Protein AF-A0A328XQJ9-F1 (afdb_monomer_lite)

Radius of gyration: 35.22 Å; chains: 1; bounding box: 77×56×120 Å

pLDDT: mean 80.76, std 17.58, range [35.03, 97.12]

Secondary structure (DSSP, 8-state):
--------PPPPHHHHHHHHHHHHHHHHHHHHHHHHHHHHHHHHHHHHHHHHHHHHHHHHHHHHHHHT---TTSEEEEE-TTSSSEEEEETTTTEEEEEEEE-TT-S-SB--EETTGGG-TTEEEEEEEETT-SS-EEEEEE-HHHHHHGGG----------------------TT---TT--

Sequence (183 aa):
MRSSGQRQSGFSLVELMVAMVIGLVIILGAGQLFLNGFQSFRQVEALGNKQAALTFVSDVVVREMRRGEFDMDRYELKDAEDGESCTLFDTVDDQPIVDGLSDESGCSGKLDVTENADSVDGLYRVTLSLQGEASAFEFYAMNRTAAVGGAASTGTGTGTGTGTGTDVLDCTGKKSERPAGCK

Organism: NCBI:txid284577

InterPro domains:
  IPR012902 Prokaryotic N-terminal methylation site [PF07963] (7-30)
  IPR012902 Prokaryotic N-terminal methylation site [PS00409] (9-29)
  IPR012902 Prokaryotic N-terminal methylation site [TIGR02532] (8-30)

Foldseek 3Di:
DDDPPDPDDDDDPVNVVVVVVVVVVVVVVVVVVVVVVVVVVVVVVLVVQVVVQVVQVCVVQLVCLQQVNDDQPQWAWDQDPVNQWTFIAGPVVRDTRGIFWADPVGRGGTFDKDACPPVQHSKIWGWTHGRPDPDIDIDIHGHNCSVVCVVPDDDPDPDPDDDDDDDDDDQPDDDPDGDPPDD

Structure (mmCIF, N/CA/C/O backbone):
data_AF-A0A328XQJ9-F1
#
_entry.id   AF-A0A328XQJ9-F1
#
loop_
_atom_site.group_PDB
_atom_site.id
_atom_site.type_symbol
_atom_site.label_atom_id
_atom_site.label_alt_id
_atom_site.label_comp_id
_atom_site.label_asym_id
_atom_site.label_entity_id
_atom_site.label_seq_id
_atom_site.pdbx_PDB_ins_code
_atom_site.Cartn_x
_atom_site.Cartn_y
_atom_site.Cartn_z
_atom_site.occupancy
_atom_site.B_iso_or_equiv
_atom_site.auth_seq_id
_atom_site.auth_comp_id
_atom_site.auth_asym_id
_atom_site.auth_atom_id
_atom_site.pdbx_PDB_model_num
ATOM 1 N N . MET A 1 1 ? -30.241 40.533 65.288 1.00 52.62 1 MET A N 1
ATOM 2 C CA . MET A 1 1 ? -30.475 40.274 63.848 1.00 52.62 1 MET A CA 1
ATOM 3 C C . MET A 1 1 ? -30.877 38.813 63.698 1.00 52.62 1 MET A C 1
ATOM 5 O O . MET A 1 1 ? -30.223 37.963 64.284 1.00 52.62 1 MET A O 1
ATOM 9 N N . ARG A 1 2 ? -32.027 38.539 63.069 1.00 58.06 2 ARG A N 1
ATOM 10 C CA . ARG A 1 2 ? -32.668 37.212 63.032 1.00 58.06 2 ARG A CA 1
ATOM 11 C C . ARG A 1 2 ? -31.883 36.263 62.120 1.00 58.06 2 ARG A C 1
ATOM 13 O O . ARG A 1 2 ? -31.757 36.544 60.936 1.00 58.06 2 ARG A O 1
ATOM 20 N N . SER A 1 3 ? -31.402 35.149 62.670 1.00 63.41 3 SER A N 1
ATOM 21 C CA . SER A 1 3 ? -30.914 34.014 61.883 1.00 63.41 3 SER A CA 1
ATOM 22 C C . SER A 1 3 ? -32.123 33.309 61.270 1.00 63.41 3 SER A C 1
ATOM 24 O O . SER A 1 3 ? -32.914 32.672 61.966 1.00 63.41 3 SER A O 1
ATOM 26 N N . SER A 1 4 ? -32.329 33.509 59.972 1.00 62.66 4 SER A N 1
ATOM 27 C CA . SER A 1 4 ? -33.266 32.736 59.167 1.00 62.66 4 SER A CA 1
ATOM 28 C C . SER A 1 4 ? -32.722 31.316 59.024 1.00 62.66 4 SER A C 1
ATOM 30 O O . SER A 1 4 ? -31.833 31.075 58.209 1.00 62.66 4 SER A O 1
ATOM 32 N N . GLY A 1 5 ? -33.239 30.385 59.828 1.00 64.00 5 GLY A N 1
ATOM 33 C CA . GLY A 1 5 ? -32.954 28.961 59.684 1.00 64.00 5 GLY A CA 1
ATOM 34 C C . GLY A 1 5 ? -33.390 28.481 58.301 1.00 64.00 5 GLY A C 1
ATOM 35 O O . GLY A 1 5 ? -34.585 28.396 58.015 1.00 64.00 5 GLY A O 1
ATOM 36 N N . GLN A 1 6 ? -32.419 28.206 57.432 1.00 68.81 6 GLN A N 1
ATOM 37 C CA . GLN A 1 6 ? -32.655 27.560 56.148 1.00 68.81 6 GLN A CA 1
ATOM 38 C C . GLN A 1 6 ? -33.231 26.169 56.420 1.00 68.81 6 GLN A C 1
ATOM 40 O O . GLN A 1 6 ? -32.578 25.312 57.011 1.00 68.81 6 GLN A O 1
ATOM 45 N N . ARG A 1 7 ? -34.489 25.959 56.025 1.00 66.69 7 ARG A N 1
ATOM 46 C CA . ARG A 1 7 ? -35.129 24.643 56.062 1.00 66.69 7 ARG A CA 1
ATOM 47 C C . ARG A 1 7 ? -34.363 23.730 55.105 1.00 66.69 7 ARG A C 1
ATOM 49 O O . ARG A 1 7 ? -34.401 23.954 53.898 1.00 66.69 7 ARG A O 1
ATOM 56 N N . GLN A 1 8 ? -33.664 22.728 55.635 1.00 67.31 8 GLN A N 1
ATOM 57 C CA . GLN A 1 8 ? -33.112 21.644 54.824 1.00 67.31 8 GLN A CA 1
ATOM 58 C C . GLN A 1 8 ? -34.282 20.900 54.173 1.00 67.31 8 GLN A C 1
ATOM 60 O O . GLN A 1 8 ? -35.064 20.241 54.857 1.00 67.31 8 GLN A O 1
ATOM 65 N N . SER A 1 9 ? -34.436 21.052 52.858 1.00 70.31 9 SER A N 1
ATOM 66 C CA . SER A 1 9 ? -35.302 20.180 52.068 1.00 70.31 9 SER A CA 1
ATOM 67 C C . SER A 1 9 ? -34.517 18.899 51.781 1.00 70.31 9 SER A C 1
ATOM 69 O O . SER A 1 9 ? -33.428 18.940 51.214 1.00 70.31 9 SER A O 1
ATOM 71 N N . GLY A 1 10 ? -35.013 17.769 52.286 1.00 71.12 10 GLY A N 1
ATOM 72 C CA . GLY A 1 10 ? -34.450 16.453 51.994 1.00 71.12 10 GLY A CA 1
ATOM 73 C C . GLY A 1 10 ? -34.823 16.027 50.577 1.00 71.12 10 GLY A C 1
ATOM 74 O O . GLY A 1 10 ? -35.947 16.262 50.139 1.00 71.12 10 GLY A O 1
ATOM 75 N N . PHE A 1 11 ? -33.877 15.412 49.875 1.00 72.50 11 PHE A N 1
ATOM 76 C CA . PHE A 1 11 ? -34.075 14.868 48.533 1.00 72.50 11 PHE A CA 1
ATOM 77 C C . PHE A 1 11 ? -35.108 13.733 48.573 1.00 72.50 11 PHE A C 1
ATOM 79 O O . PHE A 1 11 ? -35.065 12.883 49.469 1.00 72.50 11 PHE A O 1
ATOM 86 N N . SER A 1 12 ? -36.040 13.705 47.620 1.00 86.69 12 SER A N 1
ATOM 87 C CA . SER A 1 12 ? -37.000 12.600 47.516 1.00 86.69 12 SER A CA 1
ATOM 88 C C . SER A 1 12 ? -36.292 11.325 47.037 1.00 86.69 12 SER A C 1
ATOM 90 O O . SER A 1 12 ? -35.414 11.374 46.177 1.00 86.69 12 SER A O 1
ATOM 92 N N . LEU A 1 13 ? -36.690 10.152 47.549 1.00 89.75 13 LEU A N 1
ATOM 93 C CA . LEU A 1 13 ? -36.148 8.853 47.111 1.00 89.75 13 LEU A CA 1
ATOM 94 C C . LEU A 1 13 ? -36.307 8.665 45.592 1.00 89.75 13 LEU A C 1
ATOM 96 O O . LEU A 1 13 ? -35.404 8.172 44.920 1.00 89.75 13 LEU A O 1
ATOM 100 N N . VAL A 1 14 ? -37.430 9.138 45.045 1.00 92.94 14 VAL A N 1
ATOM 101 C CA . VAL A 1 14 ? -37.719 9.105 43.604 1.00 92.94 14 VAL A CA 1
ATOM 102 C C . VAL A 1 14 ? -36.748 9.990 42.822 1.00 92.94 14 VAL A C 1
ATOM 104 O O . VAL A 1 14 ? -36.309 9.623 41.738 1.00 92.94 14 VAL A O 1
ATOM 107 N N . GLU A 1 15 ? -36.369 11.133 43.380 1.00 91.81 15 GLU A N 1
ATOM 108 C CA . GLU A 1 15 ? -35.459 12.093 42.754 1.00 91.81 15 GLU A CA 1
ATOM 109 C C . GLU A 1 15 ? -34.045 11.500 42.634 1.00 91.81 15 GLU A C 1
ATOM 111 O O . GLU A 1 15 ? -33.386 11.647 41.604 1.00 91.81 15 GLU A O 1
ATOM 116 N N . LEU A 1 16 ? -33.616 10.726 43.641 1.00 90.31 16 LEU A N 1
ATOM 117 C CA . LEU A 1 16 ? -32.344 9.995 43.612 1.00 90.31 16 LEU A CA 1
ATOM 118 C C . LEU A 1 16 ? -32.370 8.857 42.586 1.00 90.31 16 LEU A C 1
ATOM 120 O O . LEU A 1 16 ? -31.410 8.679 41.837 1.00 90.31 16 LEU A O 1
ATOM 124 N N . MET A 1 17 ? -33.479 8.117 42.506 1.00 94.94 17 MET A N 1
ATOM 125 C CA . MET A 1 17 ? -33.645 7.063 41.502 1.00 94.94 17 MET A CA 1
ATOM 126 C C . MET A 1 17 ? -33.576 7.623 40.080 1.00 94.94 17 MET A C 1
ATOM 128 O O . MET A 1 17 ? -32.860 7.078 39.243 1.00 94.94 17 MET A O 1
ATOM 132 N N . VAL A 1 18 ? -34.262 8.739 39.814 1.00 95.69 18 VAL A N 1
ATOM 133 C CA . VAL A 1 18 ? -34.236 9.396 38.501 1.00 95.69 18 VAL A CA 1
ATOM 134 C C . VAL A 1 18 ? -32.826 9.884 38.164 1.00 95.69 18 VAL A C 1
ATOM 136 O O . VAL A 1 18 ? -32.354 9.633 37.057 1.00 95.69 18 VAL A O 1
ATOM 139 N N . ALA A 1 19 ? -32.116 10.503 39.111 1.00 95.81 19 ALA A N 1
ATOM 140 C CA . ALA A 1 19 ? -30.741 10.952 38.896 1.00 95.81 19 ALA A CA 1
ATOM 141 C C . ALA A 1 19 ? -29.796 9.792 38.529 1.00 95.81 19 ALA A C 1
ATOM 143 O O . ALA A 1 19 ? -28.997 9.913 37.598 1.00 95.81 19 ALA A O 1
ATOM 144 N N . MET A 1 20 ? -29.919 8.646 39.208 1.00 93.88 20 MET A N 1
ATOM 145 C CA . MET A 1 20 ? -29.116 7.456 38.916 1.00 93.88 20 MET A CA 1
ATOM 146 C C . MET A 1 20 ? -29.443 6.866 37.539 1.00 93.88 20 MET A C 1
ATOM 148 O O . MET A 1 20 ? -28.533 6.526 36.784 1.00 93.88 20 MET A O 1
ATOM 152 N N . VAL A 1 21 ? -30.730 6.783 37.188 1.00 97.00 21 VAL A N 1
ATOM 153 C CA . VAL A 1 21 ? -31.175 6.285 35.878 1.00 97.00 21 VAL A CA 1
ATOM 154 C C . VAL A 1 21 ? -30.657 7.182 34.754 1.00 97.00 21 VAL A C 1
ATOM 156 O O . VAL A 1 21 ? -30.091 6.675 33.789 1.00 97.00 21 VAL A O 1
ATOM 159 N N . ILE A 1 22 ? -30.777 8.506 34.893 1.00 96.88 22 ILE A N 1
ATOM 160 C CA . ILE A 1 22 ? -30.261 9.458 33.899 1.00 96.88 22 ILE A CA 1
ATOM 161 C C . ILE A 1 22 ? -28.738 9.328 33.769 1.00 96.88 22 ILE A C 1
ATOM 163 O O . ILE A 1 22 ? -28.226 9.275 32.652 1.00 96.88 22 ILE A O 1
ATOM 167 N N . GLY A 1 23 ? -28.013 9.212 34.887 1.00 97.12 23 GLY A N 1
ATOM 168 C CA . GLY A 1 23 ? -26.564 9.003 34.875 1.00 97.12 23 GLY A CA 1
ATOM 169 C C . GLY A 1 23 ? -26.152 7.737 34.117 1.00 97.12 23 GLY A C 1
ATOM 170 O O . GLY A 1 23 ? -25.261 7.790 33.269 1.00 97.12 23 GLY A O 1
ATOM 171 N N . LEU A 1 24 ? -26.838 6.616 34.358 1.00 96.25 24 LEU A N 1
ATOM 172 C CA . LEU A 1 24 ? -26.582 5.353 33.656 1.00 96.25 24 LEU A CA 1
ATOM 173 C C . LEU A 1 24 ? -26.859 5.458 32.151 1.00 96.25 24 LEU A C 1
ATOM 175 O O . LEU A 1 24 ? -26.058 4.981 31.348 1.00 96.25 24 LEU A O 1
ATOM 179 N N . VAL A 1 25 ? -27.954 6.114 31.758 1.00 97.00 25 VAL A N 1
ATOM 180 C CA . VAL A 1 25 ? -28.301 6.315 30.342 1.00 97.00 25 VAL A CA 1
ATOM 181 C C . VAL A 1 25 ? -27.238 7.148 29.624 1.00 97.00 25 VAL A C 1
ATOM 183 O O . VAL A 1 25 ? -26.821 6.783 28.525 1.00 97.00 25 VAL A O 1
ATOM 186 N N . ILE A 1 26 ? -26.754 8.230 30.244 1.00 97.12 26 ILE A N 1
ATOM 187 C CA . ILE A 1 26 ? -25.711 9.083 29.653 1.00 97.12 26 ILE A CA 1
ATOM 188 C C . ILE A 1 26 ? -24.405 8.303 29.471 1.00 97.12 26 ILE A C 1
ATOM 190 O O . ILE A 1 26 ? -23.806 8.371 28.399 1.00 97.12 26 ILE A O 1
ATOM 194 N N . ILE A 1 27 ? -23.976 7.540 30.483 1.00 96.56 27 ILE A N 1
ATOM 195 C CA . ILE A 1 27 ? -22.741 6.744 30.409 1.00 96.56 27 ILE A CA 1
ATOM 196 C C . ILE A 1 27 ? -22.833 5.701 29.289 1.00 96.56 27 ILE A C 1
ATOM 198 O O . ILE A 1 27 ? -21.884 5.547 28.522 1.00 96.56 27 ILE A O 1
ATOM 202 N N . LEU A 1 28 ? -23.976 5.021 29.147 1.00 95.56 28 LEU A N 1
ATOM 203 C CA . LEU A 1 28 ? -24.189 4.057 28.065 1.00 95.56 28 LEU A CA 1
ATOM 204 C C . LEU A 1 28 ? -24.170 4.725 26.684 1.00 95.56 28 LEU A C 1
ATOM 206 O O . LEU A 1 28 ? -23.514 4.220 25.774 1.00 95.56 28 LEU A O 1
ATOM 210 N N . GLY A 1 29 ? -24.835 5.874 26.536 1.00 94.94 29 GLY A N 1
ATOM 211 C CA . GLY A 1 29 ? -24.831 6.637 25.285 1.00 94.94 29 GLY A CA 1
ATOM 212 C C . GLY A 1 29 ? -23.429 7.108 24.889 1.00 94.94 29 GLY A C 1
ATOM 213 O O . GLY A 1 29 ? -23.000 6.907 23.753 1.00 94.94 29 GLY A O 1
ATOM 214 N N . ALA A 1 30 ? -22.676 7.670 25.839 1.00 94.81 30 ALA A N 1
ATOM 215 C CA . ALA A 1 30 ? -21.297 8.099 25.614 1.00 94.81 30 ALA A CA 1
ATOM 216 C C . ALA A 1 30 ? -20.359 6.915 25.322 1.00 94.81 30 ALA A C 1
ATOM 218 O O . ALA A 1 30 ? -19.482 7.025 24.467 1.00 94.81 30 ALA A O 1
ATOM 219 N N . GLY A 1 31 ? -20.567 5.770 25.981 1.00 93.25 31 GLY A N 1
ATOM 220 C CA . GLY A 1 31 ? -19.796 4.550 25.748 1.00 93.25 31 GLY A CA 1
ATOM 221 C C . GLY A 1 31 ? -19.931 4.033 24.316 1.00 93.25 31 GLY A C 1
ATOM 222 O O . GLY A 1 31 ? -18.928 3.695 23.691 1.00 93.25 31 GLY A O 1
ATOM 223 N N . GLN A 1 32 ? -21.145 4.039 23.755 1.00 89.94 32 GLN A N 1
ATOM 224 C CA . GLN A 1 32 ? -21.358 3.656 22.355 1.00 89.94 32 GLN A CA 1
ATOM 225 C C . GLN A 1 32 ? -20.652 4.605 21.384 1.00 89.94 32 GLN A C 1
ATOM 227 O O . GLN A 1 32 ? -19.996 4.145 20.450 1.00 89.94 32 GLN A O 1
ATOM 232 N N . LEU A 1 33 ? -20.745 5.918 21.620 1.00 90.75 33 LEU A N 1
ATOM 233 C CA . LEU A 1 33 ? -20.071 6.913 20.786 1.00 90.75 33 LEU A CA 1
ATOM 234 C C . LEU A 1 33 ? -18.548 6.737 20.818 1.00 90.75 33 LEU A C 1
ATOM 236 O O . LEU A 1 33 ? -17.892 6.799 19.782 1.00 90.75 33 LEU A O 1
ATOM 240 N N . PHE A 1 34 ? -17.994 6.476 21.999 1.00 92.50 34 PHE A N 1
ATOM 241 C CA . PHE A 1 34 ? -16.565 6.261 22.190 1.00 92.50 34 PHE A CA 1
ATOM 242 C C . PHE A 1 34 ? -16.061 4.995 21.482 1.00 92.50 34 PHE A C 1
ATOM 244 O O . PHE A 1 34 ? -15.049 5.038 20.783 1.00 92.50 34 PHE A O 1
ATOM 251 N N . LEU A 1 35 ? -16.796 3.883 21.599 1.00 88.81 35 LEU A N 1
ATOM 252 C CA . LEU A 1 35 ? -16.463 2.632 20.909 1.00 88.81 35 LEU A CA 1
ATOM 2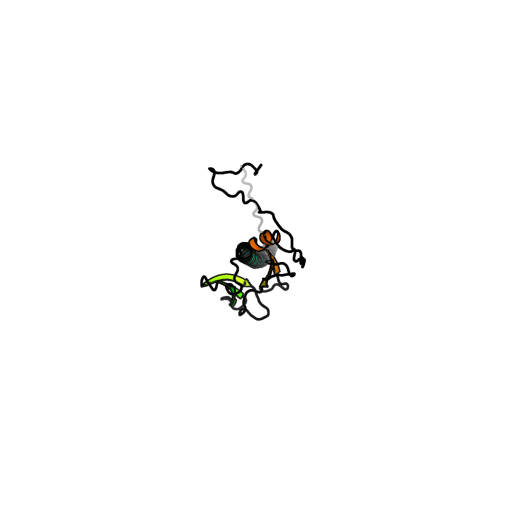53 C C . LEU A 1 35 ? -16.544 2.774 19.386 1.00 88.81 35 LEU A C 1
ATOM 255 O O . LEU A 1 35 ? -15.656 2.299 18.680 1.00 88.81 35 LEU A O 1
ATOM 259 N N . ASN A 1 36 ? -17.575 3.458 18.886 1.00 89.06 36 ASN A N 1
ATOM 260 C CA . ASN A 1 36 ? -17.715 3.743 17.461 1.00 89.06 36 ASN A CA 1
ATOM 261 C C . ASN A 1 36 ? -16.558 4.627 16.958 1.00 89.06 36 ASN A C 1
ATOM 263 O O . ASN A 1 36 ? -15.928 4.319 15.948 1.00 89.06 36 ASN A O 1
ATOM 267 N N . GLY A 1 37 ? -16.188 5.658 17.726 1.00 87.00 37 GLY A N 1
ATOM 268 C CA . GLY A 1 37 ? -15.028 6.498 17.430 1.00 87.00 37 GLY A CA 1
ATOM 269 C C . GLY A 1 37 ? -13.746 5.683 17.238 1.00 87.00 37 GLY A C 1
ATOM 270 O O . GLY A 1 37 ? -13.067 5.844 16.226 1.00 87.00 37 GLY A O 1
ATOM 271 N N . PHE A 1 38 ? -13.444 4.748 18.145 1.00 87.12 38 PHE A N 1
ATOM 272 C CA . PHE A 1 38 ? -12.264 3.884 18.009 1.00 87.12 38 PHE A CA 1
ATOM 273 C C . PHE A 1 38 ? -12.261 3.024 16.747 1.00 87.12 38 PHE A C 1
ATOM 275 O O . PHE A 1 38 ? -11.207 2.845 16.138 1.00 87.12 38 PHE A O 1
ATOM 282 N N . GLN A 1 39 ? -13.414 2.484 16.354 1.00 86.25 39 GLN A N 1
ATOM 283 C CA . GLN A 1 39 ? -13.522 1.699 15.125 1.00 86.25 39 GLN A CA 1
ATOM 284 C C . GLN A 1 39 ? -13.263 2.573 13.896 1.00 86.25 39 GLN A C 1
ATOM 286 O O . GLN A 1 39 ? -12.476 2.195 13.030 1.00 86.25 39 GLN A O 1
ATOM 291 N N . SER A 1 40 ? -13.848 3.773 13.866 1.00 86.69 40 SER A N 1
ATOM 292 C CA . SER A 1 40 ? -13.636 4.729 12.779 1.00 86.69 40 SER A CA 1
ATOM 293 C C . SER A 1 40 ? -12.169 5.144 12.654 1.00 86.69 40 SER A C 1
ATOM 295 O O . SER A 1 40 ? -11.659 5.207 11.538 1.00 86.69 40 SER A O 1
ATOM 297 N N . PHE A 1 41 ? -11.474 5.392 13.769 1.00 86.00 41 PHE A N 1
ATOM 298 C CA . PHE A 1 41 ? -10.051 5.742 13.736 1.00 86.00 41 PHE A CA 1
ATOM 299 C C . PHE A 1 41 ? -9.198 4.624 13.133 1.00 86.00 41 PHE A C 1
ATOM 301 O O . PHE A 1 41 ? -8.388 4.897 12.252 1.00 86.00 41 PHE A O 1
ATOM 308 N N . ARG A 1 42 ? -9.430 3.366 13.532 1.00 87.12 42 ARG A N 1
ATOM 309 C CA . ARG A 1 42 ? -8.704 2.213 12.974 1.00 87.12 42 ARG A CA 1
ATOM 310 C C . ARG A 1 42 ? -8.943 2.042 11.478 1.00 87.12 42 ARG A C 1
ATOM 312 O O . ARG A 1 42 ? -8.022 1.704 10.744 1.00 87.12 42 ARG A O 1
ATOM 319 N N . GLN A 1 43 ? -10.168 2.284 11.017 1.00 86.31 43 GLN A N 1
ATOM 320 C CA . GLN A 1 43 ? -10.492 2.183 9.596 1.00 86.31 43 GLN A CA 1
ATOM 321 C C . GLN A 1 43 ? -9.779 3.260 8.768 1.00 86.31 43 GLN A C 1
ATOM 323 O O . GLN A 1 43 ? -9.254 2.964 7.696 1.00 86.31 43 GLN A O 1
ATOM 328 N N . VAL A 1 44 ? -9.730 4.497 9.272 1.00 88.75 44 VAL A N 1
ATOM 329 C CA . VAL A 1 44 ? -9.003 5.597 8.620 1.00 88.75 44 VAL A CA 1
ATOM 330 C C . VAL A 1 44 ? -7.500 5.325 8.596 1.00 88.75 44 VAL A C 1
ATOM 332 O O . VAL A 1 44 ? -6.861 5.566 7.578 1.00 88.75 44 VAL A O 1
ATOM 335 N N . GLU A 1 45 ? -6.940 4.789 9.679 1.00 89.00 45 GLU A N 1
ATOM 336 C CA . GLU A 1 45 ? -5.523 4.425 9.756 1.00 89.00 45 GLU A CA 1
ATOM 337 C C . GLU A 1 45 ? -5.162 3.309 8.767 1.00 89.00 45 GLU A C 1
ATOM 339 O O . GLU A 1 45 ? -4.221 3.458 7.991 1.00 89.00 45 GLU A O 1
ATOM 344 N N . ALA A 1 46 ? -5.961 2.238 8.706 1.00 85.81 46 ALA A N 1
ATOM 345 C CA . ALA A 1 46 ? -5.760 1.156 7.744 1.00 85.81 46 ALA A CA 1
ATOM 346 C C . ALA A 1 46 ? -5.819 1.658 6.292 1.00 85.81 46 ALA A C 1
ATOM 348 O O . ALA A 1 46 ? -4.999 1.269 5.462 1.00 85.81 46 ALA A O 1
ATOM 349 N N . LEU A 1 47 ? -6.760 2.555 5.982 1.00 87.31 47 LEU A N 1
ATOM 350 C CA . LEU A 1 47 ? -6.847 3.178 4.663 1.00 87.31 47 LEU A CA 1
ATOM 351 C C . LEU A 1 47 ? -5.644 4.094 4.380 1.00 87.31 47 LEU A C 1
ATOM 353 O O . LEU A 1 47 ? -5.119 4.092 3.268 1.00 87.31 47 LEU A O 1
ATOM 357 N N . GLY A 1 48 ? -5.192 4.852 5.380 1.00 89.75 48 GLY A N 1
ATOM 358 C CA . GLY A 1 48 ? -4.020 5.719 5.278 1.00 89.75 48 GLY A CA 1
ATOM 359 C C . GLY A 1 48 ? -2.743 4.939 4.978 1.00 89.75 48 GLY A C 1
ATOM 360 O O . GLY A 1 48 ? -1.997 5.320 4.078 1.00 89.75 48 GLY A O 1
ATOM 361 N N . ASN A 1 49 ? -2.534 3.808 5.655 1.00 89.00 49 ASN A N 1
ATOM 362 C CA . ASN A 1 49 ? -1.380 2.938 5.423 1.00 89.00 49 ASN A CA 1
ATOM 363 C C . ASN A 1 49 ? -1.369 2.387 3.990 1.00 89.00 49 ASN A C 1
ATOM 365 O O . ASN A 1 49 ? -0.339 2.438 3.324 1.00 89.00 49 ASN A O 1
ATOM 369 N N . LYS A 1 50 ? -2.528 1.965 3.469 1.00 88.25 50 LYS A N 1
ATOM 370 C CA . LYS A 1 50 ? -2.677 1.513 2.074 1.00 88.25 50 LYS A CA 1
ATOM 371 C C . LYS A 1 50 ? -2.350 2.615 1.062 1.00 88.25 50 LYS A C 1
ATOM 373 O O . LYS A 1 50 ? -1.629 2.383 0.096 1.00 88.25 50 LYS A O 1
ATOM 378 N N . GLN A 1 51 ? -2.843 3.833 1.285 1.00 90.50 51 GLN A N 1
ATOM 379 C CA . GLN A 1 51 ? -2.556 4.970 0.401 1.00 90.50 51 GLN A CA 1
ATOM 380 C C . GLN A 1 51 ? -1.077 5.367 0.427 1.00 90.50 51 GLN A C 1
ATOM 382 O O . GLN A 1 51 ? -0.497 5.664 -0.622 1.00 90.50 51 GLN A O 1
ATOM 387 N N . ALA A 1 52 ? -0.462 5.361 1.612 1.00 91.31 52 ALA A N 1
ATOM 388 C CA . ALA A 1 52 ? 0.962 5.618 1.768 1.00 91.31 52 ALA A CA 1
ATOM 389 C C . ALA A 1 52 ? 1.788 4.559 1.030 1.00 91.31 52 ALA A C 1
ATOM 391 O O . ALA A 1 52 ? 2.711 4.917 0.299 1.00 91.31 52 ALA A O 1
ATOM 392 N N . ALA A 1 53 ? 1.398 3.287 1.149 1.00 90.88 53 ALA A N 1
ATOM 393 C CA . ALA A 1 53 ? 2.064 2.183 0.483 1.00 90.88 53 ALA A CA 1
ATOM 394 C C . ALA A 1 53 ? 2.063 2.334 -1.045 1.00 90.88 53 ALA A C 1
ATOM 396 O O . ALA A 1 53 ? 3.122 2.333 -1.670 1.00 90.88 53 ALA A O 1
ATOM 397 N N . LEU A 1 54 ? 0.893 2.574 -1.647 1.00 90.94 54 LEU A N 1
ATOM 398 C CA . LEU A 1 54 ? 0.779 2.805 -3.093 1.00 90.94 54 LEU A CA 1
ATOM 399 C C . LEU A 1 54 ? 1.574 4.011 -3.566 1.00 90.94 54 LEU A C 1
ATOM 401 O O . LEU A 1 54 ? 2.269 3.952 -4.580 1.00 90.94 54 LEU A O 1
ATOM 405 N N . THR A 1 55 ? 1.467 5.117 -2.831 1.00 92.31 55 THR A N 1
ATOM 406 C CA . THR A 1 55 ? 2.178 6.348 -3.180 1.00 92.31 55 THR A CA 1
ATOM 407 C C . THR A 1 55 ? 3.682 6.104 -3.169 1.00 92.31 55 THR A C 1
ATOM 409 O O . THR A 1 55 ? 4.378 6.533 -4.085 1.00 92.31 55 THR A O 1
ATOM 412 N N . PHE A 1 56 ? 4.180 5.364 -2.179 1.00 93.06 56 PHE A N 1
ATOM 413 C CA . PHE A 1 56 ? 5.592 5.037 -2.072 1.00 93.06 56 PHE A CA 1
ATOM 414 C C . PHE A 1 56 ? 6.075 4.128 -3.208 1.00 93.06 56 PHE A C 1
ATOM 416 O O . PHE A 1 56 ? 7.035 4.487 -3.889 1.00 93.06 56 PHE A O 1
ATOM 423 N N . VAL A 1 57 ? 5.379 3.015 -3.478 1.00 92.44 57 VAL A N 1
ATOM 424 C CA . VAL A 1 57 ? 5.733 2.101 -4.584 1.00 92.44 57 VAL A CA 1
ATOM 425 C C . VAL A 1 57 ? 5.729 2.834 -5.912 1.00 92.44 57 VAL A C 1
ATOM 427 O O . VAL A 1 57 ? 6.684 2.732 -6.678 1.00 92.44 57 VAL A O 1
ATOM 430 N N . SER A 1 58 ? 4.676 3.609 -6.174 1.00 92.25 58 SER A N 1
ATOM 431 C CA . SER A 1 58 ? 4.577 4.366 -7.416 1.00 92.25 58 SER A CA 1
ATOM 432 C C . SER A 1 58 ? 5.722 5.374 -7.554 1.00 92.25 58 SER A C 1
ATOM 434 O O . SER A 1 58 ? 6.322 5.436 -8.620 1.00 92.25 58 SER A O 1
ATOM 436 N N . ASP A 1 59 ? 6.110 6.113 -6.507 1.00 93.38 59 ASP A N 1
ATOM 437 C CA . ASP A 1 59 ? 7.225 7.066 -6.609 1.00 93.38 59 ASP A CA 1
ATOM 438 C C . ASP A 1 59 ? 8.570 6.373 -6.861 1.00 93.38 59 ASP A C 1
ATOM 440 O O . ASP A 1 59 ? 9.348 6.842 -7.694 1.00 93.38 59 ASP A O 1
ATOM 444 N N . VAL A 1 60 ? 8.838 5.252 -6.184 1.00 91.81 60 VAL A N 1
ATOM 445 C CA . VAL A 1 60 ? 10.073 4.475 -6.370 1.00 91.81 60 VAL A CA 1
ATOM 446 C C . VAL A 1 60 ? 10.138 3.923 -7.796 1.00 91.81 60 VAL A C 1
ATOM 448 O O . VAL A 1 60 ? 11.051 4.267 -8.550 1.00 91.81 60 VAL A O 1
ATOM 451 N N . VAL A 1 61 ? 9.119 3.170 -8.211 1.00 92.25 61 VAL A N 1
ATOM 452 C CA . VAL A 1 61 ? 9.081 2.491 -9.513 1.00 92.25 61 VAL A CA 1
ATOM 453 C C . VAL A 1 61 ? 9.048 3.494 -10.673 1.00 92.25 61 VAL A C 1
ATOM 455 O O . VAL A 1 61 ? 9.853 3.406 -11.602 1.00 92.25 61 VAL A O 1
ATOM 458 N N . VAL A 1 62 ? 8.187 4.519 -10.614 1.00 93.88 62 VAL A N 1
ATOM 459 C CA . VAL A 1 62 ? 8.092 5.550 -11.668 1.00 93.88 62 VAL A CA 1
ATOM 460 C C . VAL A 1 62 ? 9.407 6.312 -11.812 1.00 93.88 62 VAL A C 1
ATOM 462 O O . VAL A 1 62 ? 9.798 6.675 -12.927 1.00 93.88 62 VAL A O 1
ATOM 465 N N . ARG A 1 63 ? 10.097 6.599 -10.703 1.00 93.56 63 ARG A N 1
ATOM 466 C CA . ARG A 1 63 ? 11.383 7.301 -10.731 1.00 93.56 63 ARG A CA 1
ATOM 467 C C . ARG A 1 63 ? 12.445 6.488 -11.460 1.00 93.56 63 ARG A C 1
ATOM 469 O O . ARG A 1 63 ? 13.191 7.077 -12.245 1.00 93.56 63 ARG A O 1
ATOM 476 N N . GLU A 1 64 ? 12.516 5.184 -11.221 1.00 92.94 64 GLU A N 1
ATOM 477 C CA . GLU A 1 64 ? 13.466 4.297 -11.898 1.00 92.94 64 GLU A CA 1
ATOM 478 C C . GLU A 1 64 ? 13.132 4.132 -13.381 1.00 92.94 64 GLU A C 1
ATOM 480 O O . GLU A 1 64 ? 14.003 4.330 -14.233 1.00 92.94 64 GLU A O 1
ATOM 485 N N . MET A 1 65 ? 11.853 3.935 -13.710 1.00 93.62 65 MET A N 1
ATOM 486 C CA . MET A 1 65 ? 11.378 3.852 -15.097 1.00 93.62 65 MET A CA 1
ATOM 487 C C . MET A 1 65 ? 11.705 5.119 -15.887 1.00 93.62 65 MET A C 1
ATOM 489 O O . MET A 1 65 ? 12.231 5.059 -16.997 1.00 93.62 65 MET A O 1
ATOM 493 N N . ARG A 1 66 ? 11.480 6.300 -15.295 1.00 92.75 66 ARG A N 1
ATOM 494 C CA . ARG A 1 66 ? 11.816 7.589 -15.925 1.00 92.75 66 ARG A CA 1
ATOM 495 C C . ARG A 1 66 ? 13.312 7.769 -16.167 1.00 92.75 66 ARG A C 1
ATOM 497 O O . ARG A 1 66 ? 13.675 8.507 -17.085 1.00 92.75 66 ARG A O 1
ATOM 504 N N . ARG A 1 67 ? 14.168 7.151 -15.347 1.00 92.25 67 ARG A N 1
ATOM 505 C CA . ARG A 1 67 ? 15.632 7.174 -15.502 1.00 92.25 67 ARG A CA 1
ATOM 506 C C . ARG A 1 67 ? 16.142 6.120 -16.486 1.00 92.25 67 ARG A C 1
ATOM 508 O O . ARG A 1 67 ? 17.250 6.290 -16.980 1.00 92.25 67 ARG A O 1
ATOM 515 N N . GLY A 1 68 ? 15.335 5.104 -16.796 1.00 88.75 68 GLY A N 1
ATOM 516 C CA . GLY A 1 68 ? 15.742 3.958 -17.607 1.00 88.75 68 GLY A CA 1
ATOM 517 C C . GLY A 1 68 ? 16.627 2.962 -16.859 1.00 88.75 68 GLY A C 1
ATOM 518 O O . GLY A 1 68 ? 17.394 2.259 -17.499 1.00 88.75 68 GLY A O 1
ATOM 519 N N . GLU A 1 69 ? 16.530 2.941 -15.529 1.00 89.31 69 GLU A N 1
ATOM 520 C CA . GLU A 1 69 ? 17.258 2.024 -14.633 1.00 89.31 69 GLU A CA 1
ATOM 521 C C . GLU A 1 69 ? 16.333 0.924 -14.085 1.00 89.31 69 GLU A C 1
ATOM 523 O O . GLU A 1 69 ? 16.723 0.136 -13.236 1.00 89.31 69 GLU A O 1
ATOM 528 N N . PHE A 1 70 ? 15.070 0.901 -14.515 1.00 90.69 70 PHE A N 1
ATOM 529 C CA . PHE A 1 70 ? 14.110 -0.064 -13.998 1.00 90.69 70 PHE A CA 1
ATOM 530 C C . PHE A 1 70 ? 14.441 -1.475 -14.489 1.00 90.69 70 PHE A C 1
ATOM 532 O O . PHE A 1 70 ? 14.501 -1.710 -15.697 1.00 90.69 70 PHE A O 1
ATOM 539 N N . ASP A 1 71 ? 14.591 -2.398 -13.544 1.00 90.50 71 ASP A N 1
ATOM 540 C CA . ASP A 1 71 ? 14.749 -3.825 -13.795 1.00 90.50 71 ASP A CA 1
ATOM 541 C C . ASP A 1 71 ? 13.495 -4.573 -13.318 1.00 90.50 71 ASP A C 1
ATOM 543 O O . ASP A 1 71 ? 13.060 -4.435 -12.173 1.00 90.50 71 ASP A O 1
ATOM 547 N N . MET A 1 72 ? 12.925 -5.382 -14.211 1.00 86.12 72 MET A N 1
ATOM 548 C CA . MET A 1 72 ? 11.758 -6.235 -13.958 1.00 86.12 72 MET A CA 1
ATOM 549 C C . MET A 1 72 ? 12.023 -7.280 -12.868 1.00 86.12 72 MET A C 1
ATOM 551 O O . MET A 1 72 ? 11.089 -7.767 -12.232 1.00 86.12 72 MET A O 1
ATOM 555 N N . ASP A 1 73 ? 13.291 -7.631 -12.656 1.00 89.31 73 ASP A N 1
ATOM 556 C CA . ASP A 1 73 ? 13.706 -8.708 -11.761 1.00 89.31 73 ASP A CA 1
ATOM 557 C C . ASP A 1 73 ? 14.106 -8.201 -10.367 1.00 89.31 73 ASP A C 1
ATOM 559 O O . ASP A 1 73 ? 14.304 -8.999 -9.447 1.00 89.31 73 ASP A O 1
ATOM 563 N N . ARG A 1 74 ? 14.190 -6.876 -10.190 1.00 91.69 74 ARG A N 1
ATOM 564 C CA . ARG A 1 74 ? 14.594 -6.243 -8.929 1.00 91.69 74 ARG A CA 1
ATOM 565 C C . ARG A 1 74 ? 13.515 -6.286 -7.853 1.00 91.69 74 ARG A C 1
ATOM 567 O O . ARG A 1 74 ? 13.837 -6.306 -6.669 1.00 91.69 74 ARG A O 1
ATOM 574 N N . TYR A 1 75 ? 12.246 -6.281 -8.247 1.00 92.56 75 TYR A N 1
ATOM 575 C CA . TYR A 1 75 ? 11.134 -6.204 -7.308 1.00 92.56 75 TYR A CA 1
ATOM 576 C C . TYR A 1 75 ? 10.324 -7.494 -7.299 1.00 92.56 75 TYR A C 1
ATOM 578 O O . TYR A 1 75 ? 9.705 -7.871 -8.298 1.00 92.56 75 TYR A O 1
ATOM 586 N N . GLU A 1 76 ? 10.292 -8.142 -6.140 1.00 92.12 76 GLU A N 1
ATOM 587 C CA . GLU A 1 76 ? 9.511 -9.353 -5.905 1.00 92.12 76 GLU A CA 1
ATOM 588 C C . GLU A 1 76 ? 8.505 -9.148 -4.775 1.00 92.12 76 GLU A C 1
ATOM 590 O O . GLU A 1 76 ? 8.738 -8.391 -3.833 1.00 92.12 76 GLU A O 1
ATOM 595 N N . LEU A 1 77 ? 7.365 -9.818 -4.878 1.00 92.31 77 LEU A N 1
ATOM 596 C CA . LEU A 1 77 ? 6.393 -9.916 -3.803 1.00 92.31 77 LEU A CA 1
ATOM 597 C C . LEU A 1 77 ? 6.789 -11.097 -2.917 1.00 92.31 77 LEU A C 1
ATOM 599 O O . LEU A 1 77 ? 7.073 -12.183 -3.422 1.00 92.31 77 LEU A O 1
ATOM 603 N N . LYS A 1 78 ? 6.801 -10.870 -1.605 1.00 92.25 78 LYS A N 1
ATOM 604 C CA . LYS A 1 78 ? 6.977 -11.892 -0.566 1.00 92.25 78 LYS A CA 1
ATOM 605 C C . LYS A 1 78 ? 5.808 -11.852 0.398 1.00 92.25 78 LYS A C 1
ATOM 607 O O . LYS A 1 78 ? 5.180 -10.808 0.544 1.00 92.25 78 LYS A O 1
ATOM 612 N N . ASP A 1 79 ? 5.525 -12.964 1.065 1.00 91.88 79 ASP A N 1
ATOM 613 C CA . ASP A 1 79 ? 4.566 -12.959 2.169 1.00 91.88 79 ASP A CA 1
ATOM 614 C C . ASP A 1 79 ? 5.043 -11.985 3.253 1.00 91.88 79 ASP A C 1
ATOM 616 O O . ASP A 1 79 ? 6.201 -12.036 3.685 1.00 91.88 79 ASP A O 1
ATOM 620 N N . ALA A 1 80 ? 4.151 -11.091 3.674 1.00 89.31 80 ALA A N 1
ATOM 621 C CA . ALA A 1 80 ? 4.413 -10.216 4.800 1.00 89.31 80 ALA A CA 1
ATOM 622 C C . ALA A 1 80 ? 4.457 -11.023 6.102 1.00 89.31 80 ALA A C 1
ATOM 624 O O . ALA A 1 80 ? 3.967 -12.150 6.197 1.00 89.31 80 ALA A O 1
ATOM 625 N N . GLU A 1 81 ? 5.034 -10.426 7.144 1.00 85.44 81 GLU A N 1
ATOM 626 C CA . GLU A 1 81 ? 5.188 -11.074 8.452 1.00 85.44 81 GLU A CA 1
ATOM 627 C C . GLU A 1 81 ? 3.832 -11.437 9.096 1.00 85.44 81 GLU A C 1
ATOM 629 O O . GLU A 1 81 ? 3.754 -12.342 9.927 1.00 85.44 81 GLU A O 1
ATOM 634 N N . ASP A 1 82 ? 2.757 -10.757 8.682 1.00 81.38 82 ASP A N 1
ATOM 635 C CA . ASP A 1 82 ? 1.378 -11.037 9.089 1.00 81.38 82 ASP A CA 1
ATOM 636 C C . ASP A 1 82 ? 0.759 -12.265 8.390 1.00 81.38 82 ASP A C 1
ATOM 638 O O . ASP A 1 82 ? -0.212 -12.828 8.898 1.00 81.38 82 ASP A O 1
ATOM 642 N N . GLY A 1 83 ? 1.324 -12.714 7.263 1.00 82.00 83 GLY A N 1
ATOM 643 C CA . GLY A 1 83 ? 0.794 -13.794 6.425 1.00 82.00 83 GLY A CA 1
ATOM 644 C C . GLY A 1 83 ? -0.542 -13.477 5.741 1.00 82.00 83 GLY A C 1
ATOM 645 O O . GLY A 1 83 ? -1.167 -14.374 5.176 1.00 82.00 83 GLY A O 1
ATOM 646 N N . GLU A 1 84 ? -1.007 -12.230 5.810 1.00 84.50 84 GLU A N 1
ATOM 647 C CA . GLU A 1 84 ? -2.276 -11.781 5.233 1.00 84.50 84 GLU A CA 1
ATOM 648 C C . GLU A 1 84 ? -2.062 -10.824 4.054 1.00 84.50 84 GLU A C 1
ATOM 650 O O . GLU A 1 84 ? -2.980 -10.631 3.250 1.00 84.50 84 GLU A O 1
ATOM 655 N N . SER A 1 85 ? -0.893 -10.190 3.958 1.00 90.00 85 SER A N 1
ATOM 656 C CA . SER A 1 85 ? -0.537 -9.269 2.881 1.00 90.00 85 SER A CA 1
ATOM 657 C C . SER A 1 85 ? 0.787 -9.643 2.212 1.00 90.00 85 SER A C 1
ATOM 659 O O . SER A 1 85 ? 1.525 -10.504 2.685 1.00 90.00 85 SER A O 1
ATOM 661 N N . CYS A 1 86 ? 1.075 -9.006 1.081 1.00 92.44 86 CYS A N 1
ATOM 662 C CA . CYS A 1 86 ? 2.356 -9.112 0.404 1.00 92.44 86 CYS A CA 1
ATOM 663 C C . CYS A 1 86 ? 3.226 -7.892 0.714 1.00 92.44 86 CYS A C 1
ATOM 665 O O . CYS A 1 86 ? 2.759 -6.746 0.679 1.00 92.44 86 CYS A O 1
ATOM 667 N N . THR A 1 87 ? 4.508 -8.155 0.927 1.00 92.69 87 THR A N 1
ATOM 668 C CA . THR A 1 87 ? 5.580 -7.170 0.997 1.00 92.69 87 THR A CA 1
ATOM 669 C C . THR A 1 87 ? 6.243 -7.044 -0.368 1.00 92.69 87 THR A C 1
ATOM 671 O O . THR A 1 87 ? 6.645 -8.048 -0.958 1.00 92.69 87 THR A O 1
ATOM 674 N N . LEU A 1 88 ? 6.407 -5.820 -0.868 1.00 93.06 88 LEU A N 1
ATOM 675 C CA . LEU A 1 88 ? 7.304 -5.549 -1.988 1.00 93.06 88 LEU A CA 1
ATOM 676 C C . LEU A 1 88 ? 8.744 -5.563 -1.478 1.00 93.06 88 LEU A C 1
ATOM 678 O O . LEU A 1 88 ? 9.089 -4.801 -0.573 1.00 93.06 88 LEU A O 1
ATOM 682 N N . PHE A 1 89 ? 9.579 -6.405 -2.064 1.00 93.00 89 PHE A N 1
ATOM 683 C CA . PHE A 1 89 ? 10.955 -6.622 -1.649 1.00 93.00 89 PHE A CA 1
ATOM 684 C C . PHE A 1 89 ? 11.919 -6.212 -2.764 1.00 93.00 89 PHE A C 1
ATOM 686 O O . PHE A 1 89 ? 11.727 -6.592 -3.920 1.00 93.00 89 PHE A O 1
ATOM 693 N N . ASP A 1 90 ? 12.946 -5.436 -2.416 1.00 93.75 90 ASP A N 1
ATOM 694 C CA . ASP A 1 90 ? 14.068 -5.137 -3.308 1.00 93.75 90 ASP A CA 1
ATOM 695 C C . ASP A 1 90 ? 15.083 -6.282 -3.229 1.00 93.75 90 ASP A C 1
ATOM 697 O O . ASP A 1 90 ? 15.682 -6.511 -2.175 1.00 93.75 90 ASP A O 1
ATOM 701 N N . THR A 1 91 ? 15.272 -7.014 -4.324 1.00 91.69 91 THR A N 1
ATOM 702 C CA . THR A 1 91 ? 16.210 -8.145 -4.401 1.00 91.69 91 THR A CA 1
ATOM 703 C C . THR A 1 91 ? 17.661 -7.713 -4.559 1.00 91.69 91 THR A C 1
ATOM 705 O O . THR A 1 91 ? 18.566 -8.511 -4.324 1.00 91.69 91 THR A O 1
ATOM 708 N N . VAL A 1 92 ? 17.901 -6.462 -4.954 1.00 90.81 92 VAL A N 1
ATOM 709 C CA . VAL A 1 92 ? 19.250 -5.917 -5.132 1.00 90.81 92 VAL A CA 1
ATOM 710 C C . VAL A 1 92 ? 19.774 -5.376 -3.808 1.00 90.81 92 VAL A C 1
ATOM 712 O O . VAL A 1 92 ? 20.926 -5.627 -3.455 1.00 90.81 92 VAL A O 1
ATOM 715 N N . ASP A 1 93 ? 18.925 -4.659 -3.071 1.00 91.75 93 ASP A N 1
ATOM 716 C CA . ASP A 1 93 ? 19.281 -4.058 -1.780 1.00 91.75 93 ASP A CA 1
ATOM 717 C C . ASP A 1 93 ? 18.946 -4.955 -0.567 1.00 91.75 93 ASP A C 1
ATOM 719 O O . ASP A 1 93 ? 19.273 -4.595 0.567 1.00 91.75 93 ASP A O 1
ATOM 723 N N . ASP A 1 94 ? 18.330 -6.122 -0.794 1.00 91.88 94 ASP A N 1
ATOM 724 C CA . ASP A 1 94 ? 17.901 -7.101 0.220 1.00 91.88 94 ASP A CA 1
ATOM 725 C C . ASP A 1 94 ? 17.005 -6.492 1.321 1.00 91.88 94 ASP A C 1
ATOM 727 O O . ASP A 1 94 ? 17.176 -6.749 2.519 1.00 91.88 94 ASP A O 1
ATOM 731 N N . GLN A 1 95 ? 16.040 -5.652 0.933 1.00 92.19 95 GLN A N 1
ATOM 732 C CA . GLN A 1 95 ? 15.214 -4.891 1.879 1.00 92.19 95 GLN A CA 1
ATOM 733 C C . GLN A 1 95 ? 13.715 -4.935 1.561 1.00 92.19 95 GLN A C 1
ATOM 735 O O . GLN A 1 95 ? 13.320 -4.820 0.398 1.00 92.19 95 GLN A O 1
ATOM 740 N N . PRO A 1 96 ? 12.852 -5.021 2.596 1.00 92.38 96 PRO A N 1
ATOM 741 C CA . PRO A 1 96 ? 11.426 -4.791 2.427 1.00 92.38 96 PRO A CA 1
ATOM 742 C C . PRO A 1 96 ? 11.178 -3.300 2.171 1.00 92.38 96 PRO A C 1
ATOM 744 O O . PRO A 1 96 ? 11.651 -2.435 2.909 1.00 92.38 96 PRO A O 1
ATOM 747 N N . ILE A 1 97 ? 10.428 -3.004 1.117 1.00 91.62 97 ILE A N 1
ATOM 748 C CA . ILE A 1 97 ? 10.079 -1.644 0.703 1.00 91.62 97 ILE A CA 1
ATOM 749 C C . ILE A 1 97 ? 8.767 -1.237 1.366 1.00 91.62 97 ILE A C 1
ATOM 751 O O . ILE A 1 97 ? 8.671 -0.164 1.963 1.00 91.62 97 ILE A O 1
ATOM 755 N N . VAL A 1 98 ? 7.740 -2.081 1.237 1.00 92.56 98 VAL A N 1
ATOM 756 C CA . VAL A 1 98 ? 6.385 -1.762 1.687 1.00 92.56 98 VAL A CA 1
ATOM 757 C C . VAL A 1 98 ? 5.523 -3.009 1.856 1.00 92.56 98 VAL A C 1
ATOM 759 O O . VAL A 1 98 ? 5.690 -3.960 1.101 1.00 92.56 98 VAL A O 1
ATOM 762 N N . ASP A 1 99 ? 4.561 -2.962 2.774 1.00 91.81 99 ASP A N 1
ATOM 763 C CA . ASP A 1 99 ? 3.576 -4.025 3.012 1.00 91.81 99 ASP A CA 1
ATOM 764 C C . ASP A 1 99 ? 2.170 -3.631 2.526 1.00 91.81 99 ASP A C 1
ATOM 766 O O . ASP A 1 99 ? 1.923 -2.496 2.102 1.00 91.81 99 ASP A O 1
ATOM 770 N N . GLY A 1 100 ? 1.213 -4.556 2.633 1.00 89.12 100 GLY A N 1
ATOM 771 C CA . GLY A 1 100 ? -0.200 -4.283 2.347 1.00 89.12 100 GLY A CA 1
ATOM 772 C C . GLY A 1 100 ? -0.601 -4.456 0.881 1.00 89.12 100 GLY A C 1
ATOM 773 O O . GLY A 1 100 ? -1.716 -4.079 0.502 1.00 89.12 100 GLY A O 1
ATOM 774 N N . LEU A 1 101 ? 0.274 -5.036 0.060 1.00 90.81 101 LEU A N 1
ATOM 775 C CA . LEU A 1 101 ? -0.063 -5.458 -1.297 1.00 90.81 101 LEU A CA 1
ATOM 776 C C . LEU A 1 101 ? -0.775 -6.817 -1.270 1.00 90.81 101 LEU A C 1
ATOM 778 O O . LEU A 1 101 ? -0.851 -7.488 -0.241 1.00 90.81 101 LEU A O 1
ATOM 782 N N . SER A 1 102 ? -1.331 -7.220 -2.400 1.00 89.44 102 SER A N 1
ATOM 783 C CA . SER A 1 102 ? -1.912 -8.544 -2.604 1.00 89.44 102 SER A CA 1
ATOM 784 C C . SER A 1 102 ? -1.697 -8.976 -4.043 1.00 89.44 102 SER A C 1
ATOM 786 O O . SER A 1 102 ? -1.670 -8.125 -4.927 1.00 89.44 102 SER A O 1
ATOM 788 N N . ASP A 1 103 ? -1.650 -10.277 -4.292 1.00 84.75 103 ASP A N 1
ATOM 789 C CA . ASP A 1 103 ? -1.701 -10.832 -5.641 1.00 84.75 103 ASP A CA 1
ATOM 790 C C . ASP A 1 103 ? -2.653 -12.034 -5.679 1.00 84.75 103 ASP A C 1
ATOM 792 O O . ASP A 1 103 ? -2.740 -12.799 -4.716 1.00 84.75 103 ASP A O 1
ATOM 796 N N . GLU A 1 104 ? -3.379 -12.202 -6.786 1.00 74.44 104 GLU A N 1
ATOM 797 C CA . GLU A 1 104 ? -4.332 -13.305 -6.966 1.00 74.44 104 GLU A CA 1
ATOM 798 C C . GLU A 1 104 ? -3.626 -14.667 -7.001 1.00 74.44 104 GLU A C 1
ATOM 800 O O . GLU A 1 104 ? -4.220 -15.686 -6.642 1.00 74.44 104 GLU A O 1
ATOM 805 N N . SER A 1 105 ? -2.352 -14.687 -7.408 1.00 74.94 105 SER A N 1
ATOM 806 C CA . SER A 1 105 ? -1.531 -15.898 -7.481 1.00 74.94 105 SER A CA 1
ATOM 807 C C . SER A 1 105 ? -0.759 -16.217 -6.188 1.00 74.94 105 SER A C 1
ATOM 809 O O . SER A 1 105 ? -0.122 -17.269 -6.099 1.00 74.94 105 SER A O 1
ATOM 811 N N . GLY A 1 106 ? -0.882 -15.361 -5.164 1.00 78.38 106 GLY A N 1
ATOM 812 C CA . GLY A 1 106 ? -0.106 -15.410 -3.922 1.00 78.38 106 GLY A CA 1
ATOM 813 C C . GLY A 1 106 ? 1.151 -14.533 -3.972 1.00 78.38 106 GLY A C 1
ATOM 814 O O . GLY A 1 106 ? 1.583 -14.093 -5.033 1.00 78.38 106 GLY A O 1
ATOM 815 N N . CYS A 1 107 ? 1.768 -14.270 -2.818 1.00 86.38 107 CYS A N 1
ATOM 816 C CA . CYS A 1 107 ? 2.911 -13.359 -2.696 1.00 86.38 107 CYS A CA 1
ATOM 817 C C . CYS A 1 107 ? 4.240 -14.007 -3.128 1.00 86.38 107 CYS A C 1
ATOM 819 O O . CYS A 1 107 ? 5.205 -14.013 -2.374 1.00 86.38 107 CYS A O 1
ATOM 821 N N . SER A 1 108 ? 4.287 -14.641 -4.301 1.00 79.19 108 SER A N 1
ATOM 822 C CA . SER A 1 108 ? 5.465 -15.389 -4.785 1.00 79.19 108 SER A CA 1
ATOM 823 C C . SER A 1 108 ? 5.854 -15.036 -6.226 1.00 79.19 108 SER A C 1
ATOM 825 O O . SER A 1 108 ? 6.504 -15.825 -6.915 1.00 79.19 108 SER A O 1
ATOM 827 N N . GLY A 1 109 ? 5.430 -13.862 -6.695 1.00 85.25 109 GLY A N 1
ATOM 828 C CA . GLY A 1 109 ? 5.654 -13.370 -8.051 1.00 85.25 109 GLY A CA 1
ATOM 829 C C . GLY A 1 109 ? 6.535 -12.125 -8.105 1.00 85.25 109 GLY A C 1
ATOM 830 O O . GLY A 1 109 ? 6.800 -11.471 -7.098 1.00 85.25 109 GLY A O 1
ATOM 831 N N . LYS A 1 110 ? 6.971 -11.779 -9.316 1.00 89.31 110 LYS A N 1
ATOM 832 C CA . LYS A 1 110 ? 7.566 -10.467 -9.601 1.00 89.31 110 LYS A CA 1
ATOM 833 C C . LYS A 1 110 ? 6.476 -9.401 -9.645 1.00 89.31 110 LYS A C 1
ATOM 835 O O . LYS A 1 110 ? 5.302 -9.719 -9.831 1.00 89.31 110 LYS A O 1
ATOM 840 N N . LEU A 1 111 ? 6.874 -8.142 -9.501 1.00 90.12 111 LEU A N 1
ATOM 841 C CA . LEU A 1 111 ? 5.973 -7.012 -9.706 1.00 90.12 111 LEU A CA 1
ATOM 842 C C . LEU A 1 111 ? 5.362 -7.051 -11.124 1.00 90.12 111 LEU A C 1
ATOM 844 O O . LEU A 1 111 ? 6.097 -7.161 -12.105 1.00 90.12 111 LEU A O 1
ATOM 848 N N . ASP A 1 112 ? 4.032 -6.939 -11.239 1.00 90.75 112 ASP A N 1
ATOM 849 C CA . ASP A 1 112 ? 3.342 -6.959 -12.537 1.00 90.75 112 ASP A CA 1
ATOM 850 C C . ASP A 1 112 ? 3.588 -5.657 -13.313 1.00 90.75 112 ASP A C 1
ATOM 852 O O . ASP A 1 112 ? 2.991 -4.605 -13.052 1.00 90.75 112 ASP A O 1
ATOM 856 N N . VAL A 1 113 ? 4.520 -5.730 -14.262 1.00 91.94 113 VAL A N 1
ATOM 857 C CA . VAL A 1 113 ? 4.934 -4.619 -15.116 1.00 91.94 113 VAL A CA 1
ATOM 858 C C . VAL A 1 113 ? 4.873 -5.066 -16.571 1.00 91.94 113 VAL A C 1
ATOM 860 O O . VAL A 1 113 ? 5.518 -6.025 -16.988 1.00 91.94 113 VAL A O 1
ATOM 863 N N . THR A 1 114 ? 4.136 -4.317 -17.385 1.00 92.19 114 THR A N 1
ATOM 864 C CA . THR A 1 114 ? 4.155 -4.443 -18.842 1.00 92.19 114 THR A CA 1
ATOM 865 C C . THR A 1 114 ? 5.075 -3.378 -19.440 1.00 92.19 114 THR A C 1
ATOM 867 O O . THR A 1 114 ? 4.793 -2.185 -19.327 1.00 92.19 114 THR A O 1
ATOM 870 N N . GLU A 1 115 ? 6.148 -3.794 -20.115 1.00 90.81 115 GLU A N 1
ATOM 871 C CA . GLU A 1 115 ? 6.983 -2.905 -20.935 1.00 90.81 115 GLU A CA 1
ATOM 872 C C . GLU A 1 115 ? 6.370 -2.670 -22.319 1.00 90.81 115 GLU A C 1
ATOM 874 O O . GLU A 1 115 ? 5.652 -3.519 -22.850 1.00 90.81 115 GLU A O 1
ATOM 879 N N . ASN A 1 116 ? 6.680 -1.517 -22.914 1.00 90.25 116 ASN A N 1
ATOM 880 C CA . ASN A 1 116 ? 6.160 -1.076 -24.205 1.00 90.25 116 ASN A CA 1
ATOM 881 C C . ASN A 1 116 ? 4.630 -1.161 -24.266 1.00 90.25 116 ASN A C 1
ATOM 883 O O . ASN A 1 116 ? 4.039 -1.607 -25.259 1.00 90.25 116 ASN A O 1
ATOM 887 N N . ALA A 1 117 ? 3.991 -0.752 -23.167 1.00 90.19 117 ALA A N 1
ATOM 888 C CA . ALA A 1 117 ? 2.547 -0.692 -23.054 1.00 90.19 117 ALA A CA 1
ATOM 889 C C . ALA A 1 117 ? 1.975 0.126 -24.221 1.00 90.19 117 ALA A C 1
ATOM 891 O O . ALA A 1 117 ? 2.580 1.090 -24.694 1.00 90.19 117 ALA A O 1
ATOM 892 N N . ASP A 1 118 ? 0.831 -0.313 -24.740 1.00 90.75 118 ASP A N 1
ATOM 893 C CA . ASP A 1 118 ? 0.161 0.299 -25.892 1.00 90.75 118 ASP A CA 1
ATOM 894 C C . ASP A 1 118 ? 1.050 0.447 -27.144 1.00 90.75 118 ASP A C 1
ATOM 896 O O . ASP A 1 118 ? 0.800 1.291 -28.003 1.00 90.75 118 ASP A O 1
ATOM 900 N N . SER A 1 119 ? 2.070 -0.413 -27.283 1.00 88.88 119 SER A N 1
ATOM 901 C CA . SER A 1 119 ? 3.057 -0.379 -28.376 1.00 88.88 119 SER A CA 1
ATOM 902 C C . SER A 1 119 ? 3.873 0.919 -28.443 1.00 88.88 119 SER A C 1
ATOM 904 O O . SER A 1 119 ? 4.405 1.264 -29.501 1.00 88.88 119 SER A O 1
ATOM 906 N N . VAL A 1 120 ? 3.972 1.648 -27.329 1.00 89.06 120 VAL A N 1
ATOM 907 C CA . VAL A 1 120 ? 4.786 2.860 -27.212 1.00 89.06 120 VAL A CA 1
ATOM 908 C C . VAL A 1 120 ? 6.135 2.491 -26.605 1.00 89.06 120 VAL A C 1
ATOM 910 O O . VAL A 1 120 ? 6.196 2.015 -25.474 1.00 89.06 120 VAL A O 1
ATOM 913 N N . ASP A 1 121 ? 7.213 2.734 -27.352 1.00 90.19 121 ASP A N 1
ATOM 914 C CA . ASP A 1 121 ? 8.575 2.444 -26.896 1.00 90.19 121 ASP A CA 1
ATOM 915 C C . ASP A 1 121 ? 8.906 3.193 -25.596 1.00 90.19 121 ASP A C 1
ATOM 917 O O . ASP A 1 121 ? 8.763 4.416 -25.509 1.00 90.19 121 ASP A O 1
ATOM 921 N N . GLY A 1 122 ? 9.324 2.449 -24.574 1.00 88.88 122 GLY A N 1
ATOM 922 C CA . GLY A 1 122 ? 9.655 2.982 -23.255 1.00 88.88 122 GLY A CA 1
ATOM 923 C C . GLY A 1 122 ? 8.458 3.406 -22.396 1.00 88.88 122 GLY A C 1
ATOM 924 O O . GLY A 1 122 ? 8.672 4.070 -21.377 1.00 88.88 122 GLY A O 1
ATOM 925 N N . LEU A 1 123 ? 7.221 3.050 -22.764 1.00 93.31 123 LEU A N 1
ATOM 926 C CA . LEU A 1 123 ? 6.056 3.180 -21.885 1.00 93.31 123 LEU A CA 1
ATOM 927 C C . LEU A 1 123 ? 5.895 1.919 -21.032 1.00 93.31 123 LEU A C 1
ATOM 929 O O . LEU A 1 123 ? 5.723 0.823 -21.554 1.00 93.31 123 LEU A O 1
ATOM 933 N N . TYR A 1 124 ? 5.892 2.082 -19.717 1.00 94.44 124 TYR A N 1
ATOM 934 C CA . TYR A 1 124 ? 5.628 1.020 -18.754 1.00 94.44 124 TYR A CA 1
ATOM 935 C C . TYR A 1 124 ? 4.224 1.183 -18.178 1.00 94.44 124 TYR A C 1
ATOM 937 O O . TYR A 1 124 ? 3.826 2.299 -17.831 1.00 94.44 124 TYR A O 1
ATOM 945 N N . ARG A 1 125 ? 3.497 0.073 -18.037 1.00 95.00 125 ARG A N 1
ATOM 946 C CA . ARG A 1 125 ? 2.261 -0.022 -17.251 1.00 95.00 125 ARG A CA 1
ATOM 947 C C . ARG A 1 125 ? 2.520 -0.930 -16.060 1.00 95.00 125 ARG A C 1
ATOM 949 O O . ARG A 1 125 ? 2.977 -2.050 -16.251 1.00 95.00 125 ARG A O 1
ATOM 956 N N . VAL A 1 126 ? 2.229 -0.448 -14.862 1.00 93.44 126 VAL A N 1
ATOM 957 C CA . VAL A 1 126 ? 2.410 -1.197 -13.615 1.00 93.44 126 VAL A CA 1
ATOM 958 C C . VAL A 1 126 ? 1.054 -1.435 -12.989 1.00 93.44 126 VAL A C 1
ATOM 960 O O . VAL A 1 126 ? 0.287 -0.481 -12.839 1.00 93.44 126 VAL A O 1
ATOM 963 N N . THR A 1 127 ? 0.793 -2.679 -12.608 1.00 92.12 127 THR A N 1
ATOM 964 C CA . THR A 1 127 ? -0.441 -3.100 -11.948 1.00 92.12 127 THR A CA 1
ATOM 965 C C . THR A 1 127 ? -0.130 -3.455 -10.496 1.00 92.12 127 THR A C 1
ATOM 967 O O . THR A 1 127 ? 0.752 -4.261 -10.214 1.00 92.12 127 THR A O 1
ATOM 970 N N . LEU A 1 128 ? -0.848 -2.846 -9.555 1.00 90.94 128 LEU A N 1
ATOM 971 C CA . LEU A 1 128 ? -0.722 -3.102 -8.122 1.00 90.94 128 LEU A CA 1
ATOM 972 C C . LEU A 1 128 ? -2.077 -3.470 -7.536 1.00 90.94 128 LEU A C 1
ATOM 974 O O . LEU A 1 128 ? -3.019 -2.689 -7.628 1.00 90.94 128 LEU A O 1
ATOM 978 N N . SER A 1 129 ? -2.165 -4.595 -6.844 1.00 90.44 129 SER A N 1
ATOM 979 C CA . SER A 1 129 ? -3.355 -4.958 -6.073 1.00 90.44 129 SER A CA 1
ATOM 980 C C . SER A 1 129 ? -3.066 -4.793 -4.580 1.00 90.44 129 SER A C 1
ATOM 982 O O . SER A 1 129 ? -1.952 -5.059 -4.128 1.00 90.44 129 SER A O 1
ATOM 984 N N . LEU A 1 130 ? -4.046 -4.311 -3.808 1.00 89.06 130 LEU A N 1
ATOM 985 C CA . LEU A 1 130 ? -3.921 -4.188 -2.350 1.00 89.06 130 LEU A CA 1
ATOM 986 C C . LEU A 1 130 ? -4.831 -5.154 -1.632 1.00 89.06 130 LEU A C 1
ATOM 988 O O . LEU A 1 130 ? -5.967 -5.398 -2.041 1.00 89.06 130 LEU A O 1
ATOM 992 N N . GLN A 1 131 ? -4.367 -5.570 -0.461 1.00 87.12 131 GLN A N 1
ATOM 993 C CA . GLN A 1 131 ? -5.144 -6.413 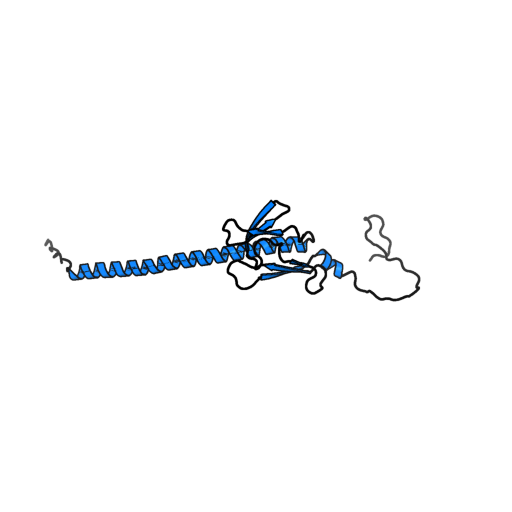0.421 1.00 87.12 131 GLN A CA 1
ATOM 994 C C . GLN A 1 131 ? -6.495 -5.760 0.766 1.00 87.12 131 GLN A C 1
ATOM 996 O O . GLN A 1 131 ? -6.576 -4.656 1.321 1.00 87.12 131 GLN A O 1
ATOM 1001 N N . GLY A 1 132 ? -7.577 -6.473 0.457 1.00 83.06 132 GLY A N 1
ATOM 1002 C CA . GLY A 1 132 ? -8.947 -6.053 0.749 1.00 83.06 132 GLY A CA 1
ATOM 1003 C C . GLY A 1 132 ? -9.512 -4.984 -0.189 1.00 83.06 132 GLY A C 1
ATOM 1004 O O . GLY A 1 132 ? -10.577 -4.452 0.118 1.00 83.06 132 GLY A O 1
ATOM 1005 N N . GLU A 1 133 ? -8.834 -4.669 -1.295 1.00 85.19 133 GLU A N 1
ATOM 1006 C CA . GLU A 1 133 ? -9.382 -3.849 -2.378 1.00 85.19 133 GLU A CA 1
ATOM 1007 C C . GLU A 1 133 ? -9.823 -4.741 -3.546 1.00 85.19 133 GLU A C 1
ATOM 1009 O O . GLU A 1 133 ? -9.165 -5.726 -3.869 1.00 85.19 133 GLU A O 1
ATOM 1014 N N . ALA A 1 134 ? -10.954 -4.413 -4.176 1.00 78.94 134 ALA A N 1
ATOM 1015 C CA . ALA A 1 134 ? -11.507 -5.236 -5.257 1.00 78.94 134 ALA A CA 1
ATOM 1016 C C . ALA A 1 134 ? -10.892 -4.929 -6.632 1.00 78.94 134 ALA A C 1
ATOM 1018 O O . ALA A 1 134 ? -11.009 -5.738 -7.549 1.00 78.94 134 ALA A O 1
ATOM 1019 N N . SER A 1 135 ? -10.289 -3.751 -6.795 1.00 86.25 135 SER A N 1
ATOM 1020 C CA . SER A 1 135 ? -9.708 -3.297 -8.058 1.00 86.25 135 SER A CA 1
ATOM 1021 C C . SER A 1 135 ? -8.202 -3.125 -7.946 1.00 86.25 135 SER A C 1
ATOM 1023 O O . SER A 1 135 ? -7.717 -2.507 -6.996 1.00 86.25 135 SER A O 1
ATOM 1025 N N . ALA A 1 136 ? -7.489 -3.589 -8.968 1.00 89.62 136 ALA A N 1
ATOM 1026 C CA . ALA A 1 136 ? -6.088 -3.264 -9.153 1.00 89.62 136 ALA A CA 1
ATOM 1027 C C . ALA A 1 136 ? -5.909 -1.782 -9.525 1.00 89.62 136 ALA A C 1
ATOM 1029 O O . ALA A 1 136 ? -6.744 -1.172 -10.198 1.00 89.62 136 ALA A O 1
ATOM 1030 N N . PHE A 1 137 ? -4.797 -1.210 -9.086 1.00 90.56 137 PHE A N 1
ATOM 1031 C CA . PHE A 1 137 ? -4.331 0.118 -9.439 1.00 90.56 137 PHE A CA 1
ATOM 1032 C C . PHE A 1 137 ? -3.337 0.010 -10.582 1.00 90.56 137 PHE A C 1
ATOM 1034 O O . PHE A 1 137 ? -2.269 -0.578 -10.432 1.00 90.56 137 PHE A O 1
ATOM 1041 N N . GLU A 1 138 ? -3.672 0.630 -11.705 1.00 92.38 138 GLU A N 1
ATOM 1042 C CA . GLU A 1 138 ? -2.785 0.724 -12.856 1.00 92.38 138 GLU A CA 1
ATOM 1043 C C . GLU A 1 138 ? -2.210 2.134 -12.963 1.00 92.38 138 GLU A C 1
ATOM 1045 O O . GLU A 1 138 ? -2.943 3.128 -12.920 1.00 92.38 138 GLU A O 1
ATOM 1050 N N . PHE A 1 139 ? -0.897 2.241 -13.143 1.00 93.44 139 PHE A N 1
ATOM 1051 C CA . PHE A 1 139 ? -0.256 3.509 -13.472 1.00 93.44 139 PHE A CA 1
ATOM 1052 C C . PHE A 1 139 ? 0.749 3.355 -14.607 1.00 93.44 139 PHE A C 1
ATOM 1054 O O . PHE A 1 139 ? 1.274 2.276 -14.873 1.00 93.44 139 PHE A O 1
ATOM 1061 N N . TYR A 1 140 ? 1.013 4.474 -15.277 1.00 94.00 140 TYR A N 1
ATOM 1062 C CA . TYR A 1 140 ? 1.855 4.530 -16.464 1.00 94.00 140 TYR A CA 1
ATOM 1063 C C . TYR A 1 140 ? 3.085 5.394 -16.201 1.00 94.00 140 TYR A C 1
ATOM 1065 O O . TYR A 1 140 ? 2.985 6.497 -15.652 1.00 94.00 140 TYR A O 1
ATOM 1073 N N . ALA A 1 141 ? 4.249 4.920 -16.635 1.00 94.25 141 ALA A N 1
ATOM 1074 C CA . ALA A 1 141 ? 5.506 5.648 -16.545 1.00 94.25 141 ALA A CA 1
ATOM 1075 C C . ALA A 1 141 ? 6.242 5.600 -17.881 1.00 94.25 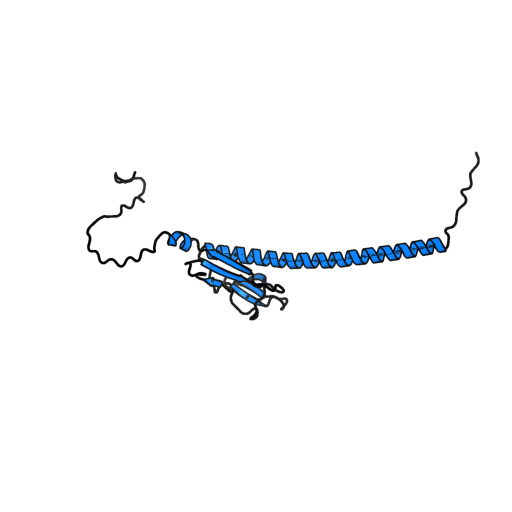141 ALA A C 1
ATOM 1077 O O . ALA A 1 141 ? 6.378 4.548 -18.489 1.00 94.25 141 ALA A O 1
ATOM 1078 N N . MET A 1 142 ? 6.744 6.748 -18.330 1.00 93.31 142 MET A N 1
ATOM 1079 C CA . MET A 1 142 ? 7.509 6.849 -19.571 1.00 93.31 142 MET A CA 1
ATOM 1080 C C . MET A 1 142 ? 8.999 6.983 -19.265 1.00 93.31 142 MET A C 1
ATOM 1082 O O . MET A 1 142 ? 9.399 7.860 -18.490 1.00 93.31 142 MET A O 1
ATOM 1086 N N . ASN A 1 143 ? 9.820 6.178 -19.929 1.00 94.56 143 ASN A N 1
ATOM 1087 C CA . ASN A 1 143 ? 11.264 6.342 -19.954 1.00 94.56 143 ASN A CA 1
ATOM 1088 C C . ASN A 1 143 ? 11.627 7.641 -20.677 1.00 94.56 143 ASN A C 1
ATOM 1090 O O . ASN A 1 143 ? 11.262 7.866 -21.834 1.00 94.56 143 ASN A O 1
ATOM 1094 N N . ARG A 1 144 ? 12.368 8.521 -19.995 1.00 90.81 144 ARG A N 1
ATOM 1095 C CA . ARG A 1 144 ? 12.726 9.829 -20.547 1.00 90.81 144 ARG A CA 1
ATOM 1096 C C . ARG A 1 144 ? 13.602 9.709 -21.791 1.00 90.81 144 ARG A C 1
ATOM 1098 O O . ARG A 1 144 ? 13.434 10.513 -22.702 1.00 90.81 144 ARG A O 1
ATOM 1105 N N . THR A 1 145 ? 14.528 8.755 -21.820 1.00 87.38 145 THR A N 1
ATOM 1106 C CA . THR A 1 145 ? 15.465 8.563 -22.934 1.00 87.38 145 THR A CA 1
ATOM 1107 C C . THR A 1 145 ? 14.725 8.103 -24.185 1.00 87.38 145 THR A C 1
ATOM 1109 O O . THR A 1 145 ? 14.949 8.671 -25.251 1.00 87.38 145 THR A O 1
ATOM 1112 N N . ALA A 1 146 ? 13.773 7.175 -24.047 1.00 85.62 146 ALA A N 1
ATOM 1113 C CA . ALA A 1 146 ? 12.894 6.761 -25.142 1.00 85.62 146 ALA A CA 1
ATOM 1114 C C . ALA A 1 146 ? 11.989 7.916 -25.612 1.00 85.62 146 ALA A C 1
ATOM 1116 O O . ALA A 1 146 ? 11.888 8.191 -26.807 1.00 85.62 146 ALA A O 1
ATOM 1117 N N . ALA A 1 147 ? 11.424 8.690 -24.676 1.00 84.19 147 ALA A N 1
ATOM 1118 C CA . ALA A 1 147 ? 10.555 9.824 -24.996 1.00 84.19 147 ALA A CA 1
ATOM 1119 C C . ALA A 1 147 ? 11.255 10.935 -25.798 1.00 84.19 147 ALA A C 1
ATOM 1121 O O . ALA A 1 147 ? 10.636 11.558 -26.658 1.00 84.19 147 ALA A O 1
ATOM 1122 N N . VAL A 1 148 ? 12.539 11.201 -25.526 1.00 84.38 148 VAL A N 1
ATOM 1123 C CA . VAL A 1 148 ? 13.322 12.191 -26.289 1.00 84.38 148 VAL A CA 1
ATOM 1124 C C . VAL A 1 148 ? 13.984 11.584 -27.528 1.00 84.38 148 VAL A C 1
ATOM 1126 O O . VAL A 1 148 ? 14.165 12.287 -28.520 1.00 84.38 148 VAL A O 1
ATOM 1129 N N . GLY A 1 149 ? 14.310 10.288 -27.498 1.00 64.94 149 GLY A N 1
ATOM 1130 C CA . GLY A 1 149 ? 14.874 9.534 -28.620 1.00 64.94 149 GLY A CA 1
ATOM 1131 C C . GLY A 1 149 ? 13.870 9.285 -29.747 1.00 64.94 149 GLY A C 1
ATOM 1132 O O . GLY A 1 149 ? 14.253 9.301 -30.914 1.00 64.94 149 GLY A O 1
ATOM 1133 N N . GLY A 1 150 ? 12.575 9.184 -29.428 1.00 54.28 150 GLY A N 1
ATOM 1134 C CA . GLY A 1 150 ? 11.478 9.092 -30.400 1.00 54.28 150 GLY A CA 1
ATOM 1135 C C . GLY A 1 150 ? 11.296 10.338 -31.281 1.00 54.28 150 GLY A C 1
ATOM 1136 O O . GLY A 1 150 ? 10.646 10.265 -32.322 1.00 54.28 150 GLY A O 1
ATOM 1137 N N . ALA A 1 151 ? 11.926 11.471 -30.942 1.00 49.41 151 ALA A N 1
ATOM 1138 C CA . ALA A 1 151 ? 12.033 12.614 -31.856 1.00 49.41 151 ALA A CA 1
ATOM 1139 C C . ALA A 1 151 ? 13.072 12.390 -32.978 1.00 49.41 151 ALA A C 1
ATOM 1141 O O . ALA A 1 151 ? 13.138 1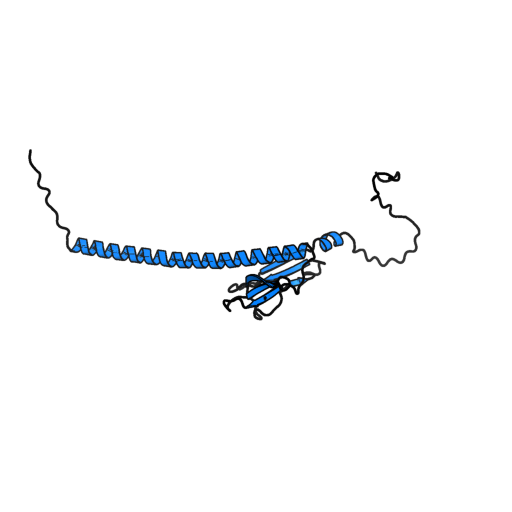3.175 -33.923 1.00 49.41 151 ALA A O 1
ATOM 1142 N N . ALA A 1 152 ? 13.874 11.325 -32.893 1.00 51.56 152 ALA A N 1
ATOM 1143 C CA . ALA A 1 152 ? 14.960 11.018 -33.811 1.00 51.56 152 ALA A CA 1
ATOM 1144 C C . ALA A 1 152 ? 14.964 9.541 -34.244 1.00 51.56 152 ALA A C 1
ATOM 1146 O O . ALA A 1 152 ? 15.994 8.885 -34.163 1.00 51.56 152 ALA A O 1
ATOM 1147 N N . SER A 1 153 ? 13.832 9.001 -34.710 1.00 46.59 153 SER A N 1
ATOM 1148 C CA . SER A 1 153 ? 13.766 8.098 -35.882 1.00 46.59 153 SER A CA 1
ATOM 1149 C C . SER A 1 153 ? 12.432 7.354 -35.974 1.00 46.59 153 SER A C 1
ATOM 1151 O O . SER A 1 153 ? 12.195 6.376 -35.283 1.00 46.59 153 SER A O 1
ATOM 1153 N N . THR A 1 154 ? 11.592 7.732 -36.939 1.00 39.34 154 THR A N 1
ATOM 1154 C CA . THR A 1 154 ? 10.857 6.752 -37.759 1.00 39.34 154 THR A CA 1
ATOM 1155 C C . THR A 1 154 ? 10.563 7.381 -39.118 1.00 39.34 154 THR A C 1
ATOM 1157 O O . THR A 1 154 ? 9.509 7.955 -39.370 1.00 39.34 154 THR A O 1
ATOM 1160 N N . GLY A 1 155 ? 11.552 7.293 -40.000 1.00 38.03 155 GLY A N 1
ATOM 1161 C CA . GLY A 1 155 ? 11.414 7.528 -41.429 1.00 38.03 155 GLY A CA 1
ATOM 1162 C C . GLY A 1 155 ? 12.018 6.343 -42.166 1.00 38.03 155 GLY A C 1
ATOM 1163 O O . GLY A 1 155 ? 13.037 6.493 -42.829 1.00 38.03 155 GLY A O 1
ATOM 1164 N N . THR A 1 156 ? 11.429 5.153 -42.026 1.00 41.16 156 THR A N 1
ATOM 1165 C CA . THR A 1 156 ? 11.770 4.011 -42.887 1.00 41.16 156 THR A CA 1
ATOM 1166 C C . THR A 1 156 ? 11.124 4.241 -44.251 1.00 41.16 156 THR A C 1
ATOM 1168 O O . THR A 1 156 ? 10.072 3.698 -44.571 1.00 41.16 156 THR A O 1
ATOM 1171 N N . GLY A 1 157 ? 11.744 5.113 -45.043 1.00 37.41 157 GLY A N 1
ATOM 1172 C CA . GLY A 1 157 ? 11.522 5.208 -46.476 1.00 37.41 157 GLY A CA 1
ATOM 1173 C C . GLY A 1 157 ? 12.489 4.267 -47.182 1.00 37.41 157 GLY A C 1
ATOM 1174 O O . GLY A 1 157 ? 13.677 4.556 -47.294 1.00 37.41 157 GLY A O 1
ATOM 1175 N N . THR A 1 158 ? 11.989 3.137 -47.671 1.00 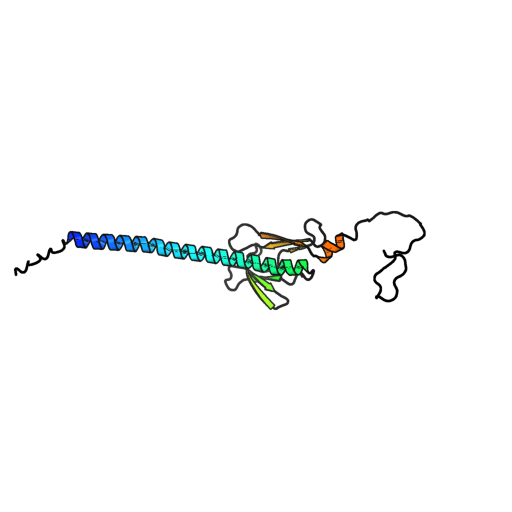40.69 158 THR A N 1
ATOM 1176 C CA . THR A 1 158 ? 12.668 2.324 -48.682 1.00 40.69 158 THR A CA 1
ATOM 1177 C C . THR A 1 158 ? 12.735 3.121 -49.985 1.00 40.69 158 THR A C 1
ATOM 1179 O O . THR A 1 158 ? 11.844 3.065 -50.826 1.00 40.69 158 THR A O 1
ATOM 1182 N N . GLY A 1 159 ? 13.798 3.910 -50.135 1.00 36.25 159 GLY A N 1
ATOM 1183 C CA . GLY A 1 159 ? 14.107 4.667 -51.342 1.00 36.25 159 GLY A CA 1
ATOM 1184 C C . GLY A 1 159 ? 15.506 4.328 -51.831 1.00 36.25 159 GLY A C 1
ATOM 1185 O O . GLY A 1 159 ? 16.490 4.899 -51.372 1.00 36.25 159 GLY A O 1
ATOM 1186 N N . THR A 1 160 ? 15.608 3.405 -52.783 1.00 40.69 160 THR A N 1
ATOM 1187 C CA . THR A 1 160 ? 16.791 3.279 -53.639 1.00 40.69 160 THR A CA 1
ATOM 1188 C C . THR A 1 160 ? 16.954 4.572 -54.436 1.00 40.69 160 THR A C 1
ATOM 1190 O O . THR A 1 160 ? 16.204 4.816 -55.379 1.00 40.69 160 THR A O 1
ATOM 1193 N N . GLY A 1 161 ? 17.919 5.404 -54.047 1.00 35.06 161 GLY A N 1
ATOM 1194 C CA . GLY A 1 161 ? 18.230 6.664 -54.713 1.00 35.06 161 GLY A CA 1
ATOM 1195 C C . GLY A 1 161 ? 19.712 6.989 -54.591 1.00 35.06 161 GLY A C 1
ATOM 1196 O O . GLY A 1 161 ? 20.164 7.539 -53.595 1.00 35.06 161 GLY A O 1
ATOM 1197 N N . THR A 1 162 ? 20.474 6.634 -55.619 1.00 41.06 162 THR A N 1
ATOM 1198 C CA . THR A 1 162 ? 21.813 7.165 -55.890 1.00 41.06 162 THR A CA 1
ATOM 1199 C C . THR A 1 162 ? 21.752 8.690 -56.003 1.00 41.06 162 THR A C 1
ATOM 1201 O O . THR A 1 162 ? 21.080 9.204 -56.896 1.00 41.06 162 THR A O 1
ATOM 1204 N N . GLY A 1 163 ? 22.463 9.410 -55.133 1.00 35.03 163 GLY A N 1
ATOM 1205 C CA . GLY A 1 163 ? 22.524 10.870 -55.160 1.00 35.03 163 GLY A CA 1
ATOM 1206 C C . GLY A 1 163 ? 23.664 11.407 -54.301 1.00 35.03 163 GLY A C 1
ATOM 1207 O O . GLY A 1 163 ? 23.731 11.175 -53.103 1.00 35.03 163 GLY A O 1
ATOM 1208 N N . THR A 1 164 ? 24.589 12.087 -54.957 1.00 40.34 164 THR A N 1
ATOM 1209 C CA . THR A 1 164 ? 25.803 12.724 -54.448 1.00 40.34 164 THR A CA 1
ATOM 1210 C C . THR A 1 164 ? 25.540 13.915 -53.521 1.00 40.34 164 THR A C 1
ATOM 1212 O O . THR A 1 164 ? 24.783 14.801 -53.902 1.00 40.34 164 THR A O 1
ATOM 1215 N N . GLY A 1 165 ? 26.299 13.995 -52.420 1.00 44.00 165 GLY A N 1
ATOM 1216 C CA . GLY A 1 165 ? 26.745 15.239 -51.773 1.00 44.00 165 GLY A CA 1
ATOM 1217 C C . GLY A 1 165 ? 25.748 15.968 -50.866 1.00 44.00 165 GLY A C 1
ATOM 1218 O O . GLY A 1 165 ? 24.767 16.507 -51.351 1.00 44.00 165 GLY A O 1
ATOM 1219 N N . THR A 1 166 ? 26.067 16.040 -49.567 1.00 41.59 166 THR A N 1
ATOM 1220 C CA . THR A 1 166 ? 26.353 17.281 -48.807 1.00 41.59 166 THR A CA 1
ATOM 1221 C C . THR A 1 166 ? 26.625 16.921 -47.345 1.00 41.59 166 THR A C 1
ATOM 1223 O O . THR A 1 166 ? 25.766 16.347 -46.678 1.00 41.59 166 THR A O 1
ATOM 1226 N N . ASP A 1 167 ? 27.821 17.268 -46.870 1.00 42.97 167 ASP A N 1
ATOM 1227 C CA . ASP A 1 167 ? 28.257 17.187 -45.476 1.00 42.97 167 ASP A CA 1
ATOM 1228 C C . ASP A 1 167 ? 27.326 17.958 -44.527 1.00 42.97 167 ASP A C 1
ATOM 1230 O O . ASP A 1 167 ? 27.021 19.135 -44.735 1.00 42.97 167 ASP A O 1
ATOM 1234 N N . VAL A 1 168 ? 26.907 17.295 -43.450 1.00 49.59 168 VAL A N 1
ATOM 1235 C CA . VAL A 1 168 ? 26.207 17.913 -42.319 1.00 49.59 168 VAL A CA 1
ATOM 1236 C C . VAL A 1 168 ? 27.257 18.601 -41.440 1.00 49.59 168 VAL A C 1
ATOM 1238 O O . VAL A 1 168 ? 28.090 17.935 -40.831 1.00 49.59 168 VAL A O 1
ATOM 1241 N N . LEU A 1 169 ? 27.246 19.938 -41.393 1.00 53.00 169 LEU A N 1
ATOM 1242 C CA . LEU A 1 169 ? 28.134 20.727 -40.529 1.00 53.00 169 LEU A CA 1
ATOM 1243 C C . LEU A 1 169 ? 27.777 20.526 -39.044 1.00 53.00 169 LEU A C 1
ATOM 1245 O O . LEU A 1 169 ? 26.718 20.956 -38.589 1.00 53.00 169 LEU A O 1
ATOM 1249 N N . ASP A 1 170 ? 28.699 19.937 -38.284 1.00 52.59 170 ASP A N 1
ATOM 1250 C CA . ASP A 1 170 ? 28.683 19.867 -36.819 1.00 52.59 170 ASP A CA 1
ATOM 1251 C C . ASP A 1 170 ? 29.305 21.148 -36.215 1.00 52.59 170 ASP A C 1
ATOM 1253 O O . ASP A 1 170 ? 30.473 21.458 -36.453 1.00 52.59 170 ASP A O 1
ATOM 1257 N N . CYS A 1 171 ? 28.527 21.925 -35.448 1.00 57.00 171 CYS A N 1
ATOM 1258 C CA . CYS A 1 171 ? 28.964 23.188 -34.822 1.00 57.00 171 CYS A CA 1
ATOM 1259 C C . CYS A 1 171 ? 29.352 23.050 -33.328 1.00 57.00 171 CYS A C 1
ATOM 1261 O O . CYS A 1 171 ? 29.410 24.055 -32.614 1.00 57.00 171 CYS A O 1
ATOM 1263 N N . THR A 1 172 ? 29.647 21.851 -32.817 1.00 57.41 172 THR A N 1
ATOM 1264 C CA . THR A 1 172 ? 29.912 21.618 -31.377 1.00 57.41 172 THR A CA 1
ATOM 1265 C C . THR A 1 172 ? 31.372 21.838 -30.914 1.00 57.41 172 THR A C 1
ATOM 1267 O O . THR A 1 172 ? 31.814 21.296 -29.901 1.00 57.41 172 THR A O 1
ATOM 1270 N N . GLY A 1 173 ? 32.142 22.694 -31.598 1.00 54.47 173 GLY A N 1
ATOM 1271 C CA . GLY A 1 173 ? 33.564 22.938 -31.306 1.00 54.47 173 GLY A CA 1
ATOM 1272 C C . GLY A 1 173 ? 33.874 23.972 -30.204 1.00 54.47 173 GLY A C 1
ATOM 1273 O O . GLY A 1 173 ? 33.223 25.013 -30.077 1.00 54.47 173 GLY A O 1
ATOM 1274 N N . LYS A 1 174 ? 34.942 23.708 -29.427 1.00 47.78 174 LYS A N 1
ATOM 1275 C CA . LYS A 1 174 ? 35.566 24.625 -28.447 1.00 47.78 174 LYS A CA 1
ATOM 1276 C C . LYS A 1 174 ? 35.897 25.990 -29.075 1.00 47.78 174 LYS A C 1
ATOM 1278 O O . LYS A 1 174 ? 36.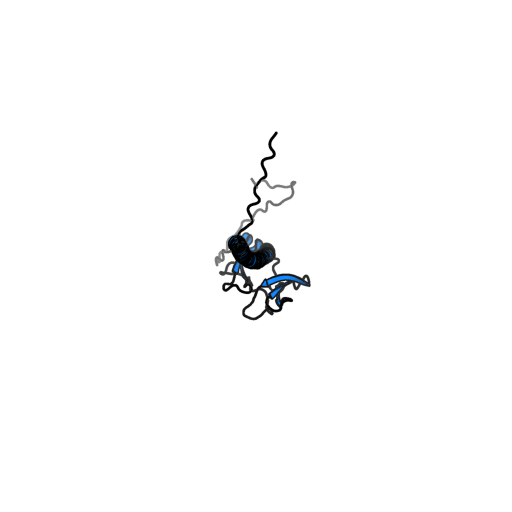311 26.090 -30.222 1.00 47.78 174 LYS A O 1
ATOM 1283 N N . LYS A 1 175 ? 35.778 27.035 -28.251 1.00 51.72 175 LYS A N 1
ATOM 1284 C CA . LYS A 1 175 ? 35.726 28.489 -28.531 1.00 51.72 175 LYS A CA 1
ATOM 1285 C C . LYS A 1 175 ? 36.813 29.128 -29.430 1.00 51.72 175 LYS A C 1
ATOM 1287 O O . LYS A 1 175 ? 36.776 30.345 -29.574 1.00 51.72 175 LYS A O 1
ATOM 1292 N N . SER A 1 176 ? 37.761 28.390 -30.008 1.00 53.91 176 SER A N 1
ATOM 1293 C CA . SER A 1 176 ? 38.882 28.982 -30.758 1.00 53.91 176 SER A CA 1
ATOM 1294 C C . SER A 1 176 ? 38.803 28.849 -32.280 1.00 53.91 176 SER A C 1
ATOM 1296 O O . SER A 1 176 ? 39.500 29.592 -32.961 1.00 53.91 176 SER A O 1
ATOM 1298 N N . GLU A 1 177 ? 37.961 27.977 -32.833 1.00 55.38 177 GLU A N 1
ATOM 1299 C CA . GLU A 1 177 ? 37.868 27.788 -34.288 1.00 55.38 177 GLU A CA 1
ATOM 1300 C C . GLU A 1 177 ? 36.401 27.582 -34.680 1.00 55.38 177 GLU A C 1
ATOM 1302 O O . GLU A 1 177 ? 35.890 26.466 -34.705 1.00 55.38 177 GLU A O 1
ATOM 1307 N N . ARG A 1 178 ? 35.679 28.682 -34.931 1.00 53.25 178 ARG A N 1
ATOM 1308 C CA . ARG A 1 178 ? 34.337 28.633 -35.530 1.00 53.25 178 ARG A CA 1
ATOM 1309 C C . ARG A 1 178 ? 34.442 28.952 -37.023 1.00 53.25 178 ARG A C 1
ATOM 1311 O O . ARG A 1 178 ? 34.860 30.065 -37.347 1.00 53.25 178 ARG A O 1
ATOM 1318 N N . PRO A 1 179 ? 34.052 28.043 -37.932 1.00 55.31 179 PRO A N 1
ATOM 1319 C CA . PRO A 1 179 ? 33.958 28.367 -39.349 1.00 55.31 179 PRO A CA 1
ATOM 1320 C C . PRO A 1 179 ? 32.810 29.357 -39.614 1.00 55.31 179 PRO A C 1
ATOM 1322 O O . PRO A 1 179 ? 31.749 29.305 -38.986 1.00 55.31 179 PRO A O 1
ATOM 1325 N N . ALA A 1 180 ? 33.043 30.286 -40.546 1.00 57.25 180 ALA A N 1
ATOM 1326 C CA . ALA A 1 180 ? 32.092 31.317 -40.953 1.00 57.25 180 ALA A CA 1
ATOM 1327 C C . ALA A 1 180 ? 30.903 30.682 -41.696 1.00 57.25 180 ALA A C 1
ATOM 1329 O O . ALA A 1 180 ? 30.995 30.362 -42.876 1.00 57.25 180 ALA A O 1
ATOM 1330 N N . GLY A 1 181 ? 29.795 30.468 -40.987 1.00 58.03 181 GLY A N 1
ATOM 1331 C CA . GLY A 1 181 ? 28.596 29.830 -41.542 1.00 58.03 181 GLY A CA 1
ATOM 1332 C C . GLY A 1 181 ? 27.551 29.425 -40.502 1.00 58.03 181 GLY A C 1
ATOM 1333 O O . GLY A 1 181 ? 26.378 29.317 -40.841 1.00 58.03 181 GLY A O 1
ATOM 1334 N N . CYS A 1 182 ? 27.937 29.282 -39.231 1.00 59.50 182 CYS A N 1
ATOM 1335 C CA . CYS A 1 182 ? 26.991 29.123 -38.124 1.00 59.50 182 CYS A CA 1
ATOM 1336 C C . CYS A 1 182 ? 26.539 30.526 -37.658 1.00 59.50 182 CYS A C 1
ATOM 1338 O O . CYS A 1 182 ? 27.345 31.271 -37.093 1.00 59.50 182 CYS A O 1
ATOM 1340 N N . LYS A 1 183 ? 25.297 30.919 -37.982 1.00 60.25 183 LYS A N 1
ATOM 1341 C CA . LYS A 1 183 ? 24.670 32.171 -37.513 1.00 60.25 183 LYS A CA 1
ATOM 1342 C C . LYS A 1 183 ? 24.139 32.026 -36.093 1.00 60.25 183 LYS A C 1
ATOM 1344 O O . LYS A 1 183 ? 23.575 30.952 -35.798 1.00 60.25 183 LYS A O 1
#